Protein AF-A0ABD5T2M3-F1 (afdb_monomer)

pLDDT: mean 76.35, std 13.12, range [42.78, 94.88]

Structure (mmCIF, N/CA/C/O backbone):
data_AF-A0ABD5T2M3-F1
#
_entry.id   AF-A0ABD5T2M3-F1
#
loop_
_atom_site.group_PDB
_atom_site.id
_atom_site.type_symbol
_atom_site.label_atom_id
_atom_site.label_alt_id
_atom_site.label_comp_id
_atom_site.label_asym_id
_atom_site.label_entity_id
_atom_site.label_seq_id
_atom_site.pdbx_PDB_ins_code
_atom_site.Cartn_x
_atom_site.Cartn_y
_atom_site.Cartn_z
_atom_site.occupancy
_atom_site.B_iso_or_equiv
_atom_site.auth_seq_id
_atom_site.auth_comp_id
_atom_site.auth_asym_id
_atom_site.auth_atom_id
_atom_site.pdbx_PDB_model_num
ATOM 1 N N . MET A 1 1 ? 26.108 -5.956 -9.088 1.00 48.00 1 MET A N 1
ATOM 2 C CA . MET A 1 1 ? 24.986 -4.992 -8.983 1.00 48.00 1 MET A CA 1
ATOM 3 C C . MET A 1 1 ? 23.873 -5.720 -8.247 1.00 48.00 1 MET A C 1
ATOM 5 O O . MET A 1 1 ? 23.653 -6.866 -8.620 1.00 48.00 1 MET A O 1
ATOM 9 N N . PRO A 1 2 ? 23.243 -5.168 -7.197 1.00 47.94 2 PRO A N 1
ATOM 10 C CA . PRO A 1 2 ? 22.189 -5.886 -6.489 1.00 47.94 2 PRO A CA 1
ATOM 11 C C . PRO A 1 2 ? 20.995 -6.086 -7.431 1.00 47.94 2 PRO A C 1
ATOM 13 O O . PRO A 1 2 ? 20.661 -5.216 -8.241 1.00 47.94 2 PRO A O 1
ATOM 16 N N . ALA A 1 3 ? 20.452 -7.297 -7.416 1.00 55.59 3 ALA A N 1
ATOM 17 C CA . ALA A 1 3 ? 19.557 -7.795 -8.443 1.00 55.59 3 ALA A CA 1
ATOM 18 C C . ALA A 1 3 ? 18.123 -7.281 -8.247 1.00 55.59 3 ALA A C 1
ATOM 20 O O . ALA A 1 3 ? 17.587 -7.260 -7.141 1.00 55.59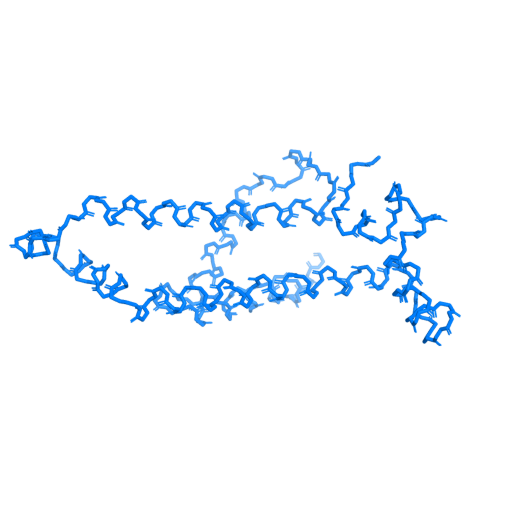 3 ALA A O 1
ATOM 21 N N . ASN A 1 4 ? 17.498 -6.854 -9.345 1.00 57.97 4 ASN A N 1
ATOM 22 C CA . ASN A 1 4 ? 16.065 -6.577 -9.385 1.00 57.97 4 ASN A CA 1
ATOM 23 C C . ASN A 1 4 ? 15.332 -7.934 -9.475 1.00 57.97 4 ASN A C 1
ATOM 25 O O . ASN A 1 4 ? 15.669 -8.716 -10.369 1.00 57.97 4 ASN A O 1
ATOM 29 N N . PRO A 1 5 ? 14.329 -8.215 -8.623 1.00 59.50 5 PRO A N 1
ATOM 30 C CA . PRO A 1 5 ? 13.644 -9.512 -8.587 1.00 59.50 5 PRO A CA 1
ATOM 31 C C . PRO A 1 5 ? 12.970 -9.878 -9.918 1.00 59.50 5 PRO A C 1
ATOM 33 O O . PRO A 1 5 ? 12.843 -11.051 -10.255 1.00 59.50 5 PRO A O 1
ATOM 36 N N . VAL A 1 6 ? 12.579 -8.888 -10.725 1.00 56.59 6 VAL A N 1
ATOM 37 C CA . VAL A 1 6 ? 12.047 -9.139 -12.070 1.00 56.59 6 VAL A CA 1
ATOM 38 C C . VAL A 1 6 ? 13.170 -9.490 -13.045 1.00 56.59 6 VAL A C 1
ATOM 40 O O . VAL A 1 6 ? 12.993 -10.367 -13.881 1.00 56.59 6 VAL A O 1
ATOM 43 N N . ARG A 1 7 ? 14.364 -8.898 -12.918 1.00 58.09 7 ARG A N 1
ATOM 44 C CA . ARG A 1 7 ? 15.513 -9.296 -13.750 1.00 58.09 7 ARG A CA 1
ATOM 45 C C . ARG A 1 7 ? 15.952 -10.728 -13.472 1.00 58.09 7 ARG A C 1
ATOM 47 O O . ARG A 1 7 ? 16.345 -11.380 -14.423 1.00 58.09 7 ARG A O 1
ATOM 54 N N . GLU A 1 8 ? 15.841 -11.222 -12.242 1.00 61.31 8 GLU A N 1
ATOM 55 C CA . GLU A 1 8 ? 16.119 -12.634 -11.925 1.00 61.31 8 GLU A CA 1
ATOM 56 C C . GLU A 1 8 ? 15.065 -13.591 -12.494 1.00 61.31 8 GLU A C 1
ATOM 58 O O . GLU A 1 8 ? 15.392 -14.704 -12.894 1.00 61.31 8 GLU A O 1
ATOM 63 N N . LEU A 1 9 ? 13.802 -13.159 -12.601 1.00 58.50 9 LEU A N 1
ATOM 64 C CA . LEU A 1 9 ? 12.761 -13.969 -13.240 1.00 58.50 9 LEU A CA 1
ATOM 65 C C . LEU A 1 9 ? 13.036 -14.186 -14.733 1.00 58.50 9 LEU A C 1
ATOM 67 O O . LEU A 1 9 ? 12.666 -15.229 -15.268 1.00 58.50 9 LEU A O 1
ATOM 71 N N . PHE A 1 10 ? 13.677 -13.219 -15.395 1.00 54.19 10 PHE A N 1
ATOM 72 C CA . PHE A 1 10 ? 13.962 -13.232 -16.832 1.00 54.19 10 PHE A CA 1
ATOM 73 C C . PHE A 1 10 ? 15.417 -13.601 -17.180 1.00 54.19 10 PHE A C 1
ATOM 75 O O . PHE A 1 10 ? 15.667 -13.998 -18.315 1.00 54.19 10 PHE A O 1
ATOM 82 N N . LEU A 1 11 ? 16.376 -13.481 -16.253 1.00 59.75 11 LEU A N 1
ATOM 83 C CA . LEU A 1 11 ? 17.816 -13.667 -16.487 1.00 59.75 11 LEU A CA 1
ATOM 84 C C . LEU A 1 11 ? 18.464 -14.451 -15.333 1.00 59.75 11 LEU A C 1
ATOM 86 O O . LEU A 1 11 ? 18.290 -14.088 -14.174 1.00 59.75 11 LEU A O 1
ATOM 90 N N . VAL A 1 12 ? 19.259 -15.475 -15.653 1.00 58.25 12 VAL A N 1
ATOM 91 C CA . VAL A 1 12 ? 19.856 -16.423 -14.687 1.00 58.25 12 VAL A CA 1
ATOM 92 C C . VAL A 1 12 ? 20.844 -15.746 -13.724 1.00 58.25 12 VAL A C 1
ATOM 94 O O . VAL A 1 12 ? 20.953 -16.172 -12.581 1.00 58.25 12 VAL A O 1
ATOM 97 N N . ASP A 1 13 ? 21.477 -14.640 -14.136 1.00 55.94 13 ASP A N 1
ATOM 98 C CA . ASP A 1 13 ? 22.442 -13.879 -13.317 1.00 55.94 13 ASP A CA 1
ATOM 99 C C . ASP A 1 13 ? 22.089 -12.384 -13.186 1.00 55.94 13 ASP A C 1
ATOM 101 O O . ASP A 1 13 ? 22.923 -11.543 -12.833 1.00 55.94 13 ASP A O 1
ATOM 105 N N . GLY A 1 14 ? 20.869 -11.994 -13.572 1.00 55.34 14 GLY A N 1
ATOM 106 C CA . GLY A 1 14 ? 20.459 -10.589 -13.616 1.00 55.34 14 GLY A CA 1
ATOM 107 C C . GLY A 1 14 ? 21.278 -9.712 -14.582 1.00 55.34 14 GLY A C 1
ATOM 108 O O . GLY A 1 14 ? 21.065 -8.501 -14.616 1.00 55.34 14 GLY A O 1
ATOM 109 N N . GLN A 1 15 ? 22.203 -10.264 -15.376 1.00 53.62 15 GLN A N 1
ATOM 110 C CA . GLN A 1 15 ? 22.954 -9.586 -16.441 1.00 53.62 15 GLN A CA 1
ATOM 111 C C . GLN A 1 15 ? 22.368 -9.936 -17.816 1.00 53.62 15 GLN A C 1
ATOM 113 O O . GLN A 1 15 ? 21.861 -11.036 -18.020 1.00 53.62 15 GLN A O 1
ATOM 118 N N . ALA A 1 16 ? 22.417 -8.990 -18.758 1.00 54.47 16 ALA A N 1
ATOM 119 C CA . ALA A 1 16 ? 21.961 -9.210 -20.129 1.00 54.47 16 ALA A CA 1
ATOM 120 C C . ALA A 1 16 ? 22.896 -10.223 -20.815 1.00 54.47 16 ALA A C 1
ATOM 122 O O . ALA A 1 16 ? 23.991 -9.859 -21.232 1.00 54.47 16 ALA A O 1
ATOM 123 N N . GLY A 1 17 ? 22.495 -11.495 -20.869 1.00 57.16 17 GLY A N 1
ATOM 124 C CA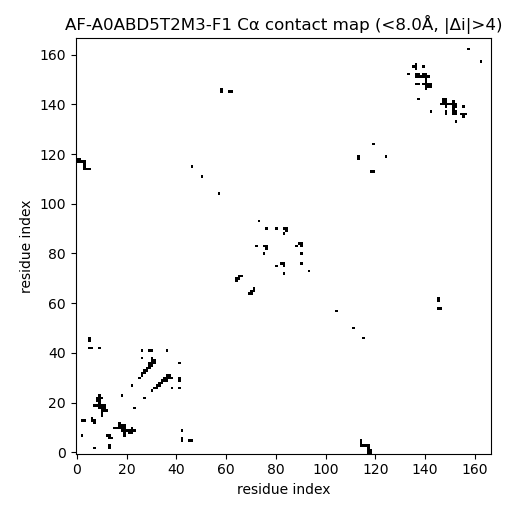 . GLY A 1 17 ? 23.291 -12.540 -21.519 1.00 57.16 17 GLY A CA 1
ATOM 125 C C . GLY A 1 17 ? 22.741 -13.961 -21.389 1.00 57.16 17 GLY A C 1
ATOM 126 O O . GLY A 1 17 ? 22.877 -14.732 -22.330 1.00 57.16 17 GLY A O 1
ATOM 127 N N . THR A 1 18 ? 22.082 -14.306 -20.278 1.00 58.62 18 THR A N 1
ATOM 128 C CA . THR A 1 18 ? 21.535 -15.659 -20.047 1.00 58.62 18 THR A CA 1
ATOM 129 C C . THR A 1 18 ? 20.064 -15.593 -19.616 1.00 58.62 18 THR A C 1
ATOM 131 O O . THR A 1 18 ? 19.781 -15.381 -18.436 1.00 58.62 18 THR A O 1
ATOM 134 N N . PRO A 1 19 ? 19.098 -15.732 -20.545 1.00 62.34 19 PRO A N 1
ATOM 135 C CA . PRO A 1 19 ? 17.679 -15.799 -20.203 1.00 62.34 19 PRO A CA 1
ATOM 136 C C . PRO A 1 19 ? 17.361 -17.026 -19.333 1.00 62.34 19 PRO A C 1
ATOM 138 O O . PRO A 1 19 ? 17.903 -18.107 -19.554 1.00 62.34 19 PRO A O 1
ATOM 141 N N . THR A 1 20 ? 16.476 -16.886 -18.344 1.00 64.50 20 THR A N 1
ATOM 142 C CA . THR A 1 20 ? 15.859 -18.046 -17.664 1.00 64.50 20 THR A CA 1
ATOM 143 C C . THR A 1 20 ? 14.903 -18.765 -18.625 1.00 64.50 20 THR A C 1
ATOM 145 O O . THR A 1 20 ? 14.479 -18.159 -19.602 1.00 64.50 20 THR A O 1
ATOM 148 N N . PRO A 1 21 ? 14.447 -20.002 -18.355 1.00 65.38 21 PRO A N 1
ATOM 149 C CA . PRO A 1 21 ? 13.475 -20.685 -19.221 1.00 65.38 21 PRO A CA 1
ATOM 150 C C . PRO A 1 21 ? 12.175 -19.892 -19.455 1.00 65.38 21 PRO A C 1
ATOM 152 O O . PRO A 1 21 ? 11.569 -19.975 -20.519 1.00 65.38 21 PRO A O 1
ATOM 155 N N . PHE A 1 22 ? 11.752 -19.095 -18.468 1.00 56.50 22 PHE A N 1
ATOM 156 C CA . PHE A 1 22 ? 10.618 -18.178 -18.602 1.00 56.50 22 PHE A CA 1
ATOM 157 C C . PHE A 1 22 ? 10.987 -16.930 -19.416 1.00 56.50 22 PHE A C 1
ATOM 159 O O . PHE A 1 22 ? 10.188 -16.461 -20.224 1.00 56.50 22 PHE A O 1
ATOM 166 N N . GLY A 1 23 ? 12.207 -16.413 -19.242 1.00 56.56 23 GLY A N 1
ATOM 167 C CA . GLY A 1 23 ? 12.704 -15.296 -20.029 1.00 56.56 23 GLY A CA 1
ATOM 168 C C . GLY A 1 23 ? 12.965 -15.639 -21.484 1.00 56.56 23 GLY A C 1
ATOM 169 O O . GLY A 1 23 ? 12.588 -14.857 -22.339 1.00 56.56 23 GLY A O 1
ATOM 170 N N . ASP A 1 24 ? 13.483 -16.821 -21.787 1.00 64.62 24 ASP A N 1
ATOM 171 C CA . ASP A 1 24 ? 13.680 -17.299 -23.155 1.00 64.62 24 ASP A CA 1
ATOM 172 C C . ASP A 1 24 ? 12.340 -17.489 -23.881 1.00 64.62 24 ASP A C 1
ATOM 174 O O . ASP A 1 24 ? 12.197 -17.145 -25.049 1.00 64.62 24 ASP A O 1
ATOM 178 N N . LEU A 1 25 ? 11.296 -17.925 -23.167 1.00 64.25 25 LEU A N 1
ATOM 179 C CA . LEU A 1 25 ? 9.948 -18.033 -23.726 1.00 64.25 25 LEU A CA 1
ATOM 180 C C . LEU A 1 25 ? 9.330 -16.654 -24.009 1.00 64.25 25 LEU A C 1
ATOM 182 O O . LEU A 1 25 ? 8.762 -16.435 -25.076 1.00 64.25 25 LEU A O 1
ATOM 186 N N . VAL A 1 26 ? 9.447 -15.700 -23.082 1.00 61.41 26 VAL A N 1
ATOM 187 C CA . VAL A 1 26 ? 8.889 -14.348 -23.262 1.00 61.41 26 VAL A CA 1
ATOM 188 C C . VAL A 1 26 ? 9.702 -13.530 -24.271 1.00 61.41 26 VAL A C 1
ATOM 190 O O . VAL A 1 26 ? 9.123 -12.875 -25.135 1.00 61.41 26 VAL A O 1
ATOM 193 N N . PHE A 1 27 ? 11.031 -13.586 -24.220 1.00 62.66 27 PHE A N 1
ATOM 194 C CA . PHE A 1 27 ? 11.909 -12.921 -25.183 1.00 62.66 27 PHE A CA 1
ATOM 195 C C . PHE A 1 27 ? 11.909 -13.617 -26.549 1.00 62.66 27 PHE A C 1
ATOM 197 O O . PHE A 1 27 ? 12.027 -12.942 -27.565 1.00 62.66 27 PHE A O 1
ATOM 204 N N . GLY A 1 28 ? 11.683 -14.929 -26.614 1.00 60.53 28 GLY A N 1
ATOM 205 C CA . GLY A 1 28 ? 11.508 -15.659 -27.869 1.00 60.53 28 GLY A CA 1
ATOM 206 C C . GLY A 1 28 ? 10.186 -15.333 -28.567 1.00 60.53 28 GLY A C 1
ATOM 207 O O . GLY A 1 28 ? 10.168 -15.128 -29.776 1.00 60.53 28 GLY A O 1
ATOM 208 N N . VAL A 1 29 ? 9.083 -15.216 -27.816 1.00 62.94 29 VAL A N 1
ATOM 209 C CA . VAL A 1 29 ? 7.753 -14.899 -28.375 1.00 62.94 29 VAL A CA 1
ATOM 210 C C . VAL A 1 29 ? 7.583 -13.405 -28.681 1.00 62.94 29 VAL A C 1
ATOM 212 O O . VAL A 1 29 ? 6.960 -13.053 -29.681 1.00 62.94 29 VAL A O 1
ATOM 215 N N . PHE A 1 30 ? 8.119 -12.509 -27.846 1.00 56.56 30 PHE A N 1
ATOM 216 C CA . PHE A 1 30 ? 7.915 -11.057 -27.984 1.00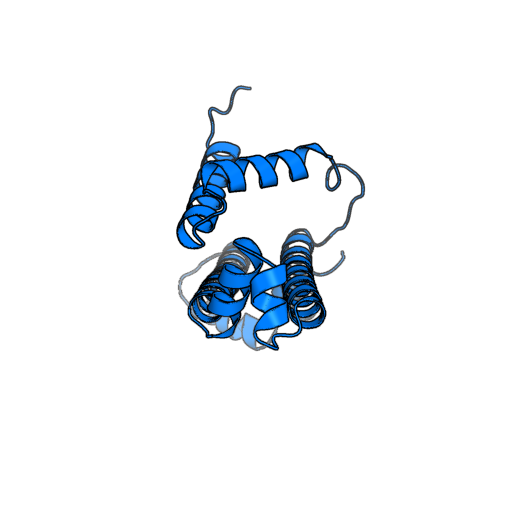 56.56 30 PHE A CA 1
ATOM 217 C C . PHE A 1 30 ? 9.162 -10.278 -28.448 1.00 56.56 30 PHE A C 1
ATOM 219 O O . PHE A 1 30 ? 9.024 -9.141 -28.900 1.00 56.56 30 PHE A O 1
ATOM 226 N N . GLY A 1 31 ? 10.357 -10.865 -28.361 1.00 62.78 31 GLY A N 1
ATOM 227 C CA . GLY A 1 31 ? 11.633 -10.291 -28.810 1.00 62.78 31 GLY A CA 1
ATOM 228 C C . GLY A 1 31 ? 12.071 -10.828 -30.177 1.00 62.78 31 GLY A C 1
ATOM 229 O O . GLY A 1 31 ? 11.278 -10.815 -31.121 1.00 62.78 31 GLY A O 1
ATOM 230 N N . ASP A 1 32 ? 13.324 -11.279 -30.295 1.00 58.44 32 ASP A N 1
ATOM 231 C CA . ASP A 1 32 ? 13.995 -11.574 -31.578 1.00 58.44 32 ASP A CA 1
ATOM 232 C C . ASP A 1 32 ? 13.330 -12.685 -32.420 1.00 58.44 32 ASP A C 1
ATOM 234 O O . ASP A 1 32 ? 13.490 -12.705 -33.638 1.00 58.44 32 ASP A O 1
ATOM 238 N N . GLY A 1 33 ? 12.553 -13.584 -31.805 1.00 56.12 33 GLY A N 1
ATOM 239 C CA . GLY A 1 33 ? 11.826 -14.656 -32.501 1.00 56.12 33 GLY A CA 1
ATOM 240 C C . GLY A 1 33 ? 10.390 -14.314 -32.930 1.00 56.12 33 GLY A C 1
ATOM 241 O O . GLY A 1 33 ? 9.761 -15.125 -33.610 1.00 56.12 33 GLY A O 1
ATOM 242 N N . GLY A 1 34 ? 9.863 -13.141 -32.553 1.00 64.19 34 GLY A N 1
ATOM 243 C CA . GLY A 1 34 ? 8.464 -12.761 -32.783 1.00 64.19 34 GLY A CA 1
ATOM 244 C C . GLY A 1 34 ? 8.279 -11.314 -33.242 1.00 64.19 34 GLY A C 1
ATOM 245 O O . GLY A 1 34 ? 8.362 -11.023 -34.432 1.00 64.19 34 GLY A O 1
ATOM 246 N N . LEU A 1 35 ? 7.974 -10.401 -32.312 1.00 58.88 35 LEU A N 1
ATOM 247 C CA . LEU A 1 35 ? 7.617 -9.001 -32.611 1.00 58.88 35 LEU A CA 1
ATOM 248 C C . LEU A 1 35 ? 8.813 -8.027 -32.677 1.00 58.88 35 LEU A C 1
ATOM 250 O O . LEU A 1 35 ? 8.606 -6.843 -32.941 1.00 58.88 35 LEU A O 1
ATOM 254 N N . GLY A 1 36 ? 10.048 -8.488 -32.447 1.00 59.94 36 GLY A N 1
ATOM 255 C CA . GLY A 1 36 ? 11.262 -7.667 -32.571 1.00 59.94 36 GLY A CA 1
ATOM 256 C C . GLY A 1 36 ? 11.407 -6.576 -31.502 1.00 59.94 36 GLY A C 1
ATOM 257 O O . GLY A 1 36 ? 12.064 -5.560 -31.731 1.00 59.94 36 GLY A O 1
ATOM 258 N N . ILE A 1 37 ? 10.772 -6.743 -30.337 1.00 63.53 37 ILE A N 1
ATOM 259 C CA . ILE A 1 37 ? 10.802 -5.754 -29.252 1.00 63.53 37 ILE A CA 1
ATOM 260 C C . ILE A 1 37 ? 12.083 -5.930 -28.429 1.00 63.53 37 ILE A C 1
ATOM 262 O O . ILE A 1 37 ? 12.404 -7.027 -27.975 1.00 63.53 37 ILE A O 1
ATOM 266 N N . ALA A 1 38 ? 12.805 -4.834 -28.181 1.00 65.56 38 ALA A N 1
ATOM 267 C CA . ALA A 1 38 ? 14.051 -4.878 -27.423 1.00 65.56 38 ALA A CA 1
ATOM 268 C C . ALA A 1 38 ? 13.843 -5.387 -25.979 1.00 65.56 38 ALA A C 1
ATOM 270 O O . ALA A 1 38 ? 12.966 -4.914 -25.250 1.00 65.56 38 ALA A O 1
ATOM 271 N N . HIS A 1 39 ? 14.724 -6.286 -25.532 1.00 63.81 39 HIS A N 1
ATOM 272 C CA . HIS A 1 39 ? 14.737 -6.900 -24.196 1.00 63.81 39 HIS A CA 1
ATOM 273 C C . HIS A 1 39 ? 14.534 -5.932 -23.000 1.00 63.81 39 HIS A C 1
ATOM 275 O O . HIS A 1 39 ? 13.786 -6.282 -22.084 1.00 63.81 39 HIS A O 1
ATOM 281 N N . PRO A 1 40 ? 15.109 -4.706 -22.970 1.00 64.31 40 PRO A N 1
ATOM 282 C CA . PRO A 1 40 ? 14.895 -3.767 -21.861 1.00 64.31 40 PRO A CA 1
ATOM 283 C C . PRO A 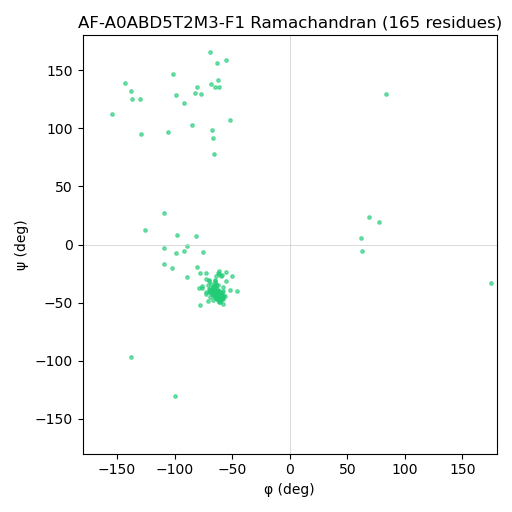1 40 ? 13.446 -3.281 -21.745 1.00 64.31 40 PRO A C 1
ATOM 285 O O . PRO A 1 40 ? 12.968 -3.000 -20.648 1.00 64.31 40 PRO A O 1
ATOM 288 N N . ILE A 1 41 ? 12.743 -3.192 -22.877 1.00 66.62 41 ILE A N 1
ATOM 289 C CA . ILE A 1 41 ? 11.362 -2.718 -22.947 1.00 66.62 41 ILE A CA 1
ATOM 290 C C . ILE A 1 41 ? 10.458 -3.783 -22.325 1.00 66.62 41 ILE A C 1
ATOM 292 O O . ILE A 1 41 ? 9.689 -3.479 -21.418 1.00 66.62 41 ILE A O 1
ATOM 296 N N . LEU A 1 42 ? 10.622 -5.048 -22.720 1.00 67.81 42 LEU A N 1
ATOM 297 C CA . LEU A 1 42 ? 9.840 -6.180 -22.209 1.00 67.81 42 LEU A CA 1
ATOM 298 C C . LEU A 1 42 ? 9.947 -6.345 -20.683 1.00 67.81 42 LEU A C 1
ATOM 300 O O . LEU A 1 42 ? 8.937 -6.573 -20.020 1.00 67.81 42 LEU A O 1
ATOM 304 N N . ILE A 1 43 ? 11.138 -6.144 -20.109 1.00 66.25 43 ILE A N 1
ATOM 305 C CA . ILE A 1 43 ? 11.343 -6.173 -18.649 1.00 66.25 43 ILE A CA 1
ATOM 306 C C . ILE A 1 43 ? 10.580 -5.025 -17.963 1.00 66.25 43 ILE A C 1
ATOM 308 O O . ILE A 1 43 ? 9.963 -5.233 -16.917 1.00 66.25 43 ILE A O 1
ATOM 312 N N . GLY A 1 44 ? 10.576 -3.829 -18.561 1.00 68.38 44 GLY A N 1
ATOM 313 C CA . GLY A 1 44 ? 9.812 -2.681 -18.064 1.00 68.38 44 GLY A CA 1
ATOM 314 C C . GLY A 1 44 ? 8.301 -2.930 -18.066 1.00 68.38 44 GLY A C 1
ATOM 315 O O . GLY A 1 44 ? 7.643 -2.729 -17.046 1.00 68.38 44 GLY A O 1
ATOM 316 N N . TRP A 1 45 ? 7.752 -3.440 -19.173 1.00 72.25 45 TRP A N 1
ATOM 317 C CA . TRP A 1 45 ? 6.329 -3.796 -19.266 1.00 72.25 45 TRP A CA 1
ATOM 318 C C . TRP A 1 45 ? 5.946 -4.931 -18.311 1.00 72.25 45 TRP A C 1
ATOM 320 O O . TRP A 1 45 ? 4.881 -4.874 -17.698 1.00 72.25 45 TRP A O 1
ATOM 330 N N . GLY A 1 46 ? 6.820 -5.924 -18.125 1.00 73.31 46 GLY A N 1
ATOM 331 C CA . GLY A 1 46 ? 6.622 -6.993 -17.146 1.00 73.31 46 GLY A CA 1
ATOM 332 C C . GLY A 1 46 ? 6.547 -6.466 -15.711 1.00 73.31 46 GLY A C 1
ATOM 333 O O . GLY A 1 46 ? 5.645 -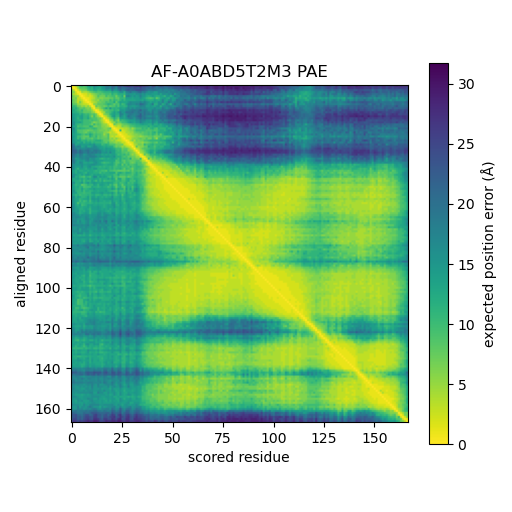6.837 -14.961 1.00 73.31 46 GLY A O 1
ATOM 334 N N . TYR A 1 47 ? 7.437 -5.541 -15.338 1.00 70.06 47 TYR A N 1
ATOM 335 C CA . TYR A 1 47 ? 7.399 -4.897 -14.024 1.00 70.06 47 TYR A CA 1
ATOM 336 C C . TYR A 1 47 ? 6.115 -4.071 -13.823 1.00 70.06 47 TYR A C 1
ATOM 338 O O . TYR A 1 47 ? 5.469 -4.191 -12.781 1.00 70.06 47 TYR A O 1
ATOM 346 N N . ILE A 1 48 ? 5.691 -3.299 -14.832 1.00 77.69 48 ILE A N 1
ATOM 347 C CA . ILE A 1 48 ? 4.419 -2.554 -14.801 1.00 77.69 48 ILE A CA 1
ATOM 348 C C . ILE A 1 48 ? 3.232 -3.509 -14.623 1.00 77.69 48 ILE A C 1
ATOM 350 O O . ILE A 1 48 ? 2.347 -3.233 -13.814 1.00 77.69 48 ILE A O 1
ATOM 354 N N . ALA A 1 49 ? 3.219 -4.644 -15.326 1.00 78.56 49 ALA A N 1
ATOM 355 C CA . ALA A 1 49 ? 2.161 -5.643 -15.201 1.00 78.56 49 ALA A CA 1
ATOM 356 C C . ALA A 1 49 ? 2.090 -6.228 -13.781 1.00 78.56 49 ALA A C 1
ATOM 358 O O . ALA A 1 49 ? 1.007 -6.294 -13.203 1.00 78.56 49 ALA A O 1
ATOM 359 N N . VAL A 1 50 ? 3.231 -6.588 -13.181 1.00 81.44 50 VAL A N 1
ATOM 360 C CA . VAL A 1 50 ? 3.289 -7.057 -11.785 1.00 81.44 50 VAL A CA 1
ATOM 361 C C . VAL A 1 50 ? 2.749 -5.993 -10.830 1.00 81.44 50 VAL A C 1
ATOM 363 O O . VAL A 1 50 ? 1.921 -6.296 -9.971 1.00 81.44 50 VAL A O 1
ATOM 366 N N . LEU A 1 51 ? 3.168 -4.738 -10.998 1.00 81.38 51 LEU A N 1
ATOM 367 C CA . LEU A 1 51 ? 2.740 -3.629 -10.146 1.00 81.38 51 LEU A CA 1
ATOM 368 C C . LEU A 1 51 ? 1.233 -3.360 -10.285 1.00 81.38 51 LEU A C 1
ATOM 370 O O . LEU A 1 51 ? 0.553 -3.146 -9.282 1.00 81.38 51 LEU A O 1
ATOM 374 N N . ALA A 1 52 ? 0.689 -3.466 -11.500 1.00 83.88 52 ALA A N 1
ATOM 375 C CA . ALA A 1 52 ? -0.745 -3.378 -11.758 1.00 83.88 52 ALA A CA 1
ATOM 376 C C . ALA A 1 52 ? -1.524 -4.526 -11.094 1.00 83.88 52 ALA A C 1
ATOM 378 O O . ALA A 1 52 ? -2.546 -4.274 -10.457 1.00 83.88 52 ALA A O 1
ATOM 379 N N . VAL A 1 53 ? -1.035 -5.771 -11.172 1.00 86.94 53 VAL A N 1
ATOM 380 C CA . VAL A 1 53 ? -1.665 -6.915 -10.487 1.00 86.94 53 VAL A CA 1
ATOM 381 C C . VAL A 1 53 ? -1.669 -6.708 -8.973 1.00 86.94 53 VAL A C 1
ATOM 383 O O . VAL A 1 53 ? -2.700 -6.925 -8.337 1.00 86.94 53 VAL A O 1
ATOM 386 N N . VAL A 1 54 ? -0.558 -6.248 -8.387 1.00 86.88 54 VAL A N 1
ATOM 387 C CA . VAL A 1 54 ? -0.500 -5.950 -6.948 1.00 86.88 54 VAL A CA 1
ATOM 388 C C . VAL A 1 54 ? -1.468 -4.829 -6.577 1.00 86.88 54 VAL A C 1
ATOM 390 O O . VAL A 1 54 ? -2.195 -4.963 -5.594 1.00 86.88 54 VAL A O 1
ATOM 393 N N . LEU A 1 55 ? -1.522 -3.750 -7.362 1.00 87.38 55 LEU A N 1
ATOM 394 C CA . LEU A 1 55 ? -2.432 -2.630 -7.122 1.00 87.38 55 LEU A CA 1
ATOM 395 C C . LEU A 1 55 ? -3.899 -3.080 -7.145 1.00 87.38 55 LEU A C 1
ATOM 397 O O . LEU A 1 55 ? -4.659 -2.747 -6.235 1.00 87.38 55 LEU A O 1
ATOM 401 N N . VAL A 1 56 ? -4.289 -3.872 -8.147 1.00 88.88 56 VAL A N 1
ATOM 402 C CA . VAL A 1 56 ? -5.635 -4.455 -8.233 1.00 88.88 56 VAL A CA 1
ATOM 403 C C . VAL A 1 56 ? -5.891 -5.387 -7.047 1.00 88.88 56 VAL A C 1
ATOM 405 O O . VAL A 1 56 ? -6.950 -5.313 -6.427 1.00 88.88 56 VAL A O 1
ATOM 408 N N . GLY A 1 57 ? -4.913 -6.214 -6.670 1.00 89.19 57 GLY A N 1
ATOM 409 C CA . GLY A 1 57 ? -4.992 -7.079 -5.493 1.00 89.19 57 GLY A CA 1
ATOM 410 C C . GLY A 1 57 ? -5.236 -6.299 -4.198 1.00 89.19 57 GLY A C 1
ATOM 411 O O . GLY A 1 57 ? -6.113 -6.665 -3.416 1.00 89.19 57 GLY A O 1
ATOM 412 N N . TYR A 1 58 ? -4.523 -5.190 -3.992 1.00 88.81 58 TYR A N 1
ATOM 413 C CA . TYR A 1 58 ? -4.729 -4.280 -2.863 1.00 88.81 58 TYR A CA 1
ATOM 414 C C . TYR A 1 58 ? -6.103 -3.635 -2.875 1.00 88.81 58 TYR A C 1
ATOM 416 O O . TYR A 1 58 ? -6.782 -3.634 -1.848 1.00 88.81 58 TYR A O 1
ATOM 424 N N . TYR A 1 59 ? -6.526 -3.120 -4.027 1.00 88.31 59 TYR A N 1
ATOM 425 C CA . TYR A 1 59 ? -7.832 -2.498 -4.176 1.00 88.31 59 TYR A CA 1
ATOM 426 C C . TYR A 1 59 ? -8.956 -3.471 -3.798 1.00 88.31 59 TYR A C 1
ATOM 428 O O . TYR A 1 59 ? -9.765 -3.171 -2.918 1.00 88.31 59 TYR A O 1
ATOM 436 N N . LEU A 1 60 ? -8.937 -4.679 -4.371 1.00 89.25 60 LEU A N 1
ATOM 437 C CA . LEU A 1 60 ? -9.927 -5.720 -4.095 1.00 89.25 60 LEU A CA 1
ATOM 438 C C . LEU A 1 60 ? -9.894 -6.182 -2.635 1.00 89.25 60 LEU A C 1
ATOM 440 O O . LEU A 1 60 ? -10.945 -6.410 -2.032 1.00 89.25 60 LEU A O 1
ATOM 444 N N . LEU A 1 61 ? -8.702 -6.318 -2.047 1.00 88.62 61 LEU A N 1
ATOM 445 C CA . LEU A 1 61 ? -8.548 -6.717 -0.650 1.00 88.62 61 LEU A CA 1
ATOM 446 C C . LEU A 1 61 ? -9.143 -5.668 0.293 1.00 88.62 61 LEU A C 1
ATOM 448 O O . LEU A 1 61 ? -9.889 -6.026 1.205 1.00 88.62 61 LEU A O 1
ATOM 452 N N . LEU A 1 62 ? -8.858 -4.385 0.060 1.00 87.75 62 LEU A N 1
ATOM 453 C CA . LEU A 1 62 ? -9.369 -3.282 0.873 1.00 87.75 62 LEU A CA 1
ATOM 454 C C . LEU A 1 62 ? -10.875 -3.086 0.698 1.00 87.75 62 LEU A C 1
ATOM 456 O O . LEU A 1 62 ? -11.577 -2.852 1.681 1.00 87.75 62 LEU A O 1
ATOM 460 N N . GLU A 1 63 ? -11.393 -3.217 -0.522 1.00 88.25 63 GLU A N 1
ATOM 461 C CA . GLU A 1 63 ? -12.831 -3.149 -0.786 1.00 88.25 63 GLU A CA 1
ATOM 462 C C . GLU A 1 63 ? -13.566 -4.305 -0.093 1.00 88.25 63 GLU A C 1
ATOM 464 O O . GLU A 1 63 ? -14.523 -4.094 0.658 1.00 88.25 63 GLU A O 1
ATOM 469 N N . ARG A 1 64 ? -13.049 -5.533 -0.211 1.00 88.19 64 ARG A N 1
ATOM 470 C CA . ARG A 1 64 ? -13.613 -6.698 0.480 1.00 88.19 64 ARG A CA 1
ATOM 471 C C . ARG A 1 64 ? -13.539 -6.561 2.002 1.00 88.19 64 ARG A C 1
ATOM 473 O O . ARG A 1 64 ? -14.498 -6.928 2.685 1.00 88.19 64 ARG A O 1
ATOM 480 N N . LEU A 1 65 ? -12.444 -6.026 2.550 1.00 85.62 65 LEU A N 1
ATOM 481 C CA . LEU A 1 65 ? -12.331 -5.746 3.986 1.00 85.62 65 LEU A CA 1
ATOM 482 C C . LEU A 1 65 ? -13.344 -4.693 4.449 1.00 85.62 65 LEU A C 1
ATOM 484 O O . LEU A 1 65 ? -13.938 -4.858 5.516 1.00 85.62 65 LEU A O 1
ATOM 488 N N . GLY A 1 66 ? -13.553 -3.643 3.653 1.00 84.06 66 GLY A N 1
ATOM 489 C CA . GLY A 1 66 ? -14.492 -2.563 3.949 1.00 84.06 66 GLY A CA 1
ATOM 490 C C . GLY A 1 66 ? -15.953 -3.019 3.953 1.00 84.06 66 GLY A C 1
ATOM 491 O O . GLY A 1 66 ? -16.709 -2.659 4.855 1.00 84.06 66 GLY A O 1
ATOM 492 N N . HIS A 1 67 ? -16.347 -3.864 2.996 1.00 85.56 67 HIS A N 1
ATOM 493 C CA . HIS A 1 67 ? -17.716 -4.392 2.899 1.00 85.56 67 HIS A CA 1
ATOM 494 C C . HIS A 1 67 ? -18.000 -5.578 3.840 1.00 85.56 67 HIS A C 1
ATOM 496 O O . HIS A 1 67 ? -19.163 -5.874 4.148 1.00 85.56 67 HIS A O 1
ATOM 502 N N . SER A 1 68 ? -16.949 -6.242 4.326 1.00 88.88 68 SER A N 1
ATOM 503 C CA . SER A 1 68 ? -17.017 -7.330 5.305 1.00 88.88 68 SER A CA 1
ATOM 504 C C . SER A 1 68 ? -17.581 -6.862 6.661 1.00 88.88 68 SER A C 1
ATOM 506 O O . SER A 1 68 ? -17.460 -5.685 7.017 1.00 88.88 68 SER A O 1
ATOM 508 N N . PRO A 1 69 ? -18.161 -7.764 7.484 1.00 84.81 69 PRO A N 1
ATOM 509 C CA . PRO A 1 69 ? -18.512 -7.463 8.876 1.00 84.81 69 PRO A CA 1
ATOM 510 C C . PRO A 1 69 ? -17.357 -6.840 9.677 1.00 84.81 69 PRO A C 1
ATOM 512 O O . PRO A 1 69 ? -17.617 -6.058 10.587 1.00 84.81 69 PRO A O 1
ATOM 515 N N . PHE A 1 70 ? -16.097 -7.120 9.319 1.00 86.88 70 PHE A N 1
ATOM 516 C CA . PHE A 1 70 ? -14.932 -6.461 9.917 1.00 86.88 70 PHE A CA 1
ATOM 517 C C . PHE A 1 70 ? -14.927 -4.942 9.672 1.00 86.88 70 PHE A C 1
ATOM 519 O O . PHE A 1 70 ? -14.793 -4.174 10.622 1.00 86.88 70 PHE A O 1
ATOM 526 N N . GLY A 1 71 ? -15.152 -4.499 8.431 1.00 86.62 71 GLY A N 1
ATOM 527 C CA . GLY A 1 71 ? -15.235 -3.079 8.081 1.00 86.62 71 GLY A CA 1
ATOM 528 C C . GLY A 1 71 ? -16.409 -2.362 8.753 1.00 86.62 71 GLY A C 1
ATOM 529 O O . GLY A 1 71 ? -16.267 -1.227 9.205 1.00 86.62 71 GLY A O 1
ATOM 530 N N . ARG A 1 72 ? -17.549 -3.047 8.925 1.00 87.62 72 ARG A N 1
ATOM 531 C CA . ARG A 1 72 ? -18.702 -2.500 9.667 1.00 87.62 72 ARG A CA 1
ATOM 532 C C . ARG A 1 72 ? -18.380 -2.272 11.143 1.00 87.62 72 ARG A C 1
ATOM 534 O O . ARG A 1 72 ? -18.762 -1.243 11.690 1.00 87.62 72 ARG A O 1
ATOM 541 N N . VAL A 1 73 ? -17.651 -3.199 11.768 1.00 89.31 73 VAL A N 1
ATOM 542 C CA . VAL A 1 73 ? -17.178 -3.044 13.152 1.00 89.31 73 VAL A CA 1
ATOM 543 C C . VAL A 1 73 ? -16.171 -1.897 13.255 1.00 89.31 73 VAL A C 1
ATOM 545 O O . VAL A 1 73 ? -16.278 -1.099 14.177 1.00 89.31 73 VAL A O 1
ATOM 548 N N . LEU A 1 74 ? -15.253 -1.746 12.293 1.00 88.69 74 LEU A N 1
ATOM 549 C CA . LEU A 1 74 ? -14.347 -0.588 12.235 1.00 88.69 74 LEU A CA 1
ATOM 550 C C . LEU A 1 74 ? -15.111 0.735 12.161 1.00 88.69 74 LEU A C 1
ATOM 552 O O . LEU A 1 74 ? -14.758 1.687 12.853 1.00 88.69 74 LEU A O 1
ATOM 556 N N . LYS A 1 75 ? -16.163 0.793 11.338 1.00 88.75 75 LYS A N 1
ATOM 557 C CA . LYS A 1 75 ? -17.003 1.985 11.227 1.00 88.75 75 LYS A CA 1
ATOM 558 C C . LYS A 1 75 ? -17.732 2.278 12.539 1.00 88.75 75 LYS A C 1
ATOM 560 O O . LYS A 1 75 ? -17.734 3.422 12.959 1.00 88.75 75 LYS A O 1
ATOM 565 N N . ALA A 1 76 ? -18.266 1.260 13.217 1.00 88.69 76 ALA A N 1
ATOM 566 C CA . ALA A 1 76 ? -18.891 1.430 14.530 1.00 88.69 76 ALA A CA 1
ATOM 567 C C . ALA A 1 76 ? -17.902 1.956 15.587 1.00 88.69 76 ALA A C 1
ATOM 569 O O . ALA A 1 76 ? -18.230 2.892 16.305 1.00 88.69 76 ALA A O 1
ATOM 570 N N . ILE A 1 77 ? -16.674 1.420 15.621 1.00 90.69 77 ILE A N 1
ATOM 571 C CA . ILE A 1 77 ? -15.603 1.890 16.519 1.00 90.69 77 ILE A CA 1
ATOM 572 C C . ILE A 1 77 ? -15.224 3.351 16.229 1.00 90.69 77 ILE A C 1
ATOM 574 O O . ILE A 1 77 ? -14.873 4.081 17.149 1.00 90.69 77 ILE A O 1
ATOM 578 N N . ARG A 1 78 ? -15.274 3.784 14.960 1.00 89.06 78 ARG A N 1
ATOM 579 C CA . ARG A 1 78 ? -14.988 5.173 14.569 1.00 89.06 78 ARG A CA 1
ATOM 580 C C . ARG A 1 78 ? -16.047 6.163 15.070 1.00 89.06 78 ARG A C 1
ATOM 582 O O . ARG A 1 78 ? -15.685 7.303 15.336 1.00 89.06 78 ARG A O 1
ATOM 589 N N . GLU A 1 79 ? -17.314 5.754 15.139 1.00 91.12 79 GLU A N 1
ATOM 590 C CA . GLU A 1 79 ? -18.413 6.608 15.615 1.00 91.12 79 GLU A CA 1
ATOM 591 C C . GLU A 1 79 ? -18.414 6.709 17.148 1.00 91.12 79 GLU A C 1
ATOM 593 O O . GLU A 1 79 ? -18.409 7.812 17.686 1.00 91.12 79 GLU A O 1
ATOM 598 N N . ASP A 1 80 ? -18.381 5.568 17.850 1.00 91.00 80 ASP A N 1
ATOM 599 C CA . ASP A 1 80 ? -18.277 5.521 19.312 1.00 91.00 80 ASP A CA 1
ATOM 600 C C . ASP A 1 80 ? -17.647 4.198 19.780 1.00 91.00 80 ASP A C 1
ATOM 602 O O . ASP A 1 80 ? -18.216 3.106 19.663 1.00 91.00 80 ASP A O 1
ATOM 606 N N . GLU A 1 81 ? -16.442 4.304 20.336 1.00 89.31 81 GLU A N 1
ATOM 607 C CA . GLU A 1 81 ? -15.691 3.175 20.879 1.00 89.31 81 GLU A CA 1
ATOM 608 C C . GLU A 1 81 ? -16.354 2.568 22.122 1.00 89.31 81 GLU A C 1
ATOM 610 O O . GLU A 1 81 ? -16.368 1.346 22.274 1.00 89.31 81 GLU A O 1
ATOM 615 N N . THR A 1 82 ? -16.946 3.402 22.977 1.00 88.19 82 THR A N 1
ATOM 616 C CA . THR A 1 82 ? -17.556 2.982 24.246 1.00 88.19 82 THR A CA 1
ATOM 617 C C . THR A 1 82 ? -18.818 2.166 23.979 1.00 88.19 82 THR A C 1
ATOM 619 O O . THR A 1 82 ? -19.047 1.123 24.596 1.00 88.19 82 THR A O 1
ATOM 622 N N . VAL A 1 83 ? -19.611 2.589 22.991 1.00 87.44 83 VAL A N 1
ATOM 623 C CA . VAL A 1 83 ? -20.789 1.841 22.532 1.00 87.44 83 VAL A CA 1
ATOM 624 C C . VAL A 1 83 ? -20.377 0.509 21.901 1.00 87.44 83 VAL A C 1
ATOM 626 O O . VAL A 1 83 ? -20.982 -0.521 22.207 1.00 87.44 83 VAL A O 1
ATOM 629 N N . ALA A 1 84 ? -19.332 0.486 21.069 1.00 87.25 84 ALA A N 1
ATOM 630 C CA . ALA A 1 84 ? -18.852 -0.754 20.457 1.00 87.25 84 ALA A CA 1
ATOM 631 C C . ALA A 1 84 ? -18.367 -1.779 21.502 1.00 87.25 84 ALA A C 1
ATOM 633 O O . ALA A 1 84 ? -18.660 -2.971 21.364 1.00 87.25 84 ALA A O 1
ATOM 634 N N . ASP A 1 85 ? -17.684 -1.319 22.553 1.00 89.12 85 ASP A N 1
ATOM 635 C CA . ASP A 1 85 ? -17.217 -2.166 23.655 1.00 89.12 85 ASP A CA 1
ATOM 636 C C . ASP A 1 85 ? -18.392 -2.721 24.482 1.00 89.12 85 ASP A C 1
ATOM 638 O O . ASP A 1 85 ? -18.467 -3.924 24.739 1.00 89.12 85 ASP A O 1
ATOM 642 N N . SER A 1 86 ? -19.398 -1.884 24.773 1.00 86.81 86 SER A N 1
ATOM 643 C CA . SER A 1 86 ? -20.623 -2.299 25.480 1.00 86.81 86 SER A CA 1
ATOM 644 C C . SER A 1 86 ? -21.447 -3.372 24.744 1.00 86.81 86 SER A C 1
ATOM 646 O O . SER A 1 86 ? -22.143 -4.166 25.375 1.00 86.81 86 SER A O 1
ATOM 648 N N . LEU A 1 87 ? -21.330 -3.455 23.412 1.00 86.62 87 LEU A N 1
ATOM 649 C CA . LEU A 1 87 ? -21.955 -4.484 22.564 1.00 86.62 87 LEU A CA 1
ATOM 650 C C . LEU A 1 87 ? -21.160 -5.808 22.536 1.00 86.62 87 LEU A C 1
ATOM 652 O O . LEU A 1 87 ? -21.473 -6.708 21.750 1.00 86.62 87 LEU A O 1
ATOM 656 N N . GLY A 1 88 ? -20.116 -5.937 23.363 1.00 83.81 88 GLY A N 1
ATOM 657 C CA . GLY A 1 88 ? -19.287 -7.136 23.486 1.00 83.81 88 GLY A CA 1
ATOM 658 C C . GLY A 1 88 ? -18.268 -7.312 22.356 1.00 83.81 88 GLY A C 1
ATOM 659 O O . GLY A 1 88 ? -17.798 -8.428 22.109 1.00 83.81 88 GLY A O 1
ATOM 660 N N . LYS A 1 89 ? -17.928 -6.244 21.619 1.00 86.19 89 LYS A N 1
ATOM 661 C CA . LYS A 1 89 ? -16.855 -6.279 20.615 1.00 86.19 89 LYS A CA 1
ATOM 662 C C . LYS A 1 89 ? -15.534 -5.857 21.249 1.00 86.19 89 LYS A C 1
ATOM 664 O O . LYS A 1 89 ? -15.383 -4.724 21.667 1.00 86.19 89 LYS A O 1
ATOM 669 N N . ASN A 1 90 ? -14.533 -6.736 21.190 1.00 88.19 90 ASN A N 1
ATOM 670 C CA . ASN A 1 90 ? -13.171 -6.428 21.635 1.00 88.19 90 ASN A CA 1
ATOM 671 C C . ASN A 1 90 ? -12.505 -5.359 20.746 1.00 88.19 90 ASN A C 1
ATOM 673 O O . ASN A 1 90 ? -11.850 -5.696 19.752 1.00 88.19 90 ASN A O 1
ATOM 677 N N . VAL A 1 91 ? -12.633 -4.081 21.112 1.00 88.62 91 VAL A N 1
ATOM 678 C CA . VAL A 1 91 ? -12.120 -2.947 20.324 1.00 88.62 91 VAL A CA 1
ATOM 679 C C . VAL A 1 91 ? -10.596 -3.010 20.166 1.00 88.62 91 VAL A C 1
ATOM 681 O O . VAL A 1 91 ? -10.075 -2.866 19.056 1.00 88.62 91 VAL A O 1
ATOM 684 N N . ASN A 1 92 ? -9.875 -3.342 21.241 1.00 90.12 92 ASN A N 1
ATOM 685 C CA . ASN A 1 92 ? -8.412 -3.459 21.231 1.00 90.12 92 ASN A CA 1
ATOM 686 C C . ASN A 1 92 ? -7.900 -4.489 20.212 1.00 90.12 92 ASN A C 1
ATOM 688 O O . ASN A 1 92 ? -6.986 -4.201 19.438 1.00 90.12 92 ASN A O 1
ATOM 692 N N . LEU A 1 93 ? -8.518 -5.673 20.144 1.00 89.62 93 LEU A N 1
ATOM 693 C CA . LEU A 1 93 ? -8.119 -6.703 19.177 1.00 89.62 93 LEU A CA 1
ATOM 694 C C . LEU A 1 93 ? -8.390 -6.268 17.735 1.00 89.62 93 LEU A C 1
ATOM 696 O O . LEU A 1 93 ? -7.619 -6.597 16.835 1.00 89.62 93 LEU A O 1
ATOM 700 N N . VA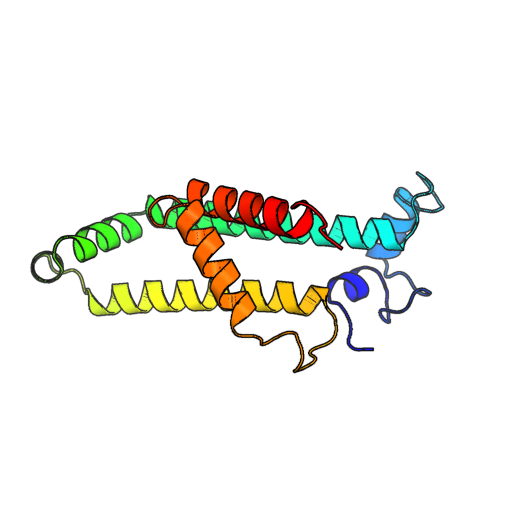L A 1 94 ? -9.478 -5.535 17.501 1.00 90.94 94 VAL A N 1
ATOM 701 C CA . VAL A 1 94 ? -9.818 -5.024 16.170 1.00 90.94 94 VAL A CA 1
ATOM 702 C C . VAL A 1 94 ? -8.818 -3.951 15.722 1.00 90.94 94 VAL A C 1
ATOM 704 O O . VAL A 1 94 ? -8.352 -4.007 14.582 1.00 90.94 94 VAL A O 1
ATOM 707 N N . LYS A 1 95 ? -8.413 -3.045 16.623 1.00 90.56 95 LYS A N 1
ATOM 708 C CA . LYS A 1 95 ? -7.370 -2.032 16.375 1.00 90.56 95 LYS A CA 1
ATOM 709 C C . LYS A 1 95 ? -6.014 -2.662 16.036 1.00 90.56 95 LYS A C 1
ATOM 711 O O . LYS A 1 95 ? -5.382 -2.272 15.058 1.00 90.56 95 LYS A O 1
ATOM 716 N N . ILE A 1 96 ? -5.596 -3.687 16.782 1.00 94.38 96 ILE A N 1
ATOM 717 C CA . ILE A 1 96 ? -4.344 -4.407 16.497 1.00 94.38 96 ILE A CA 1
ATOM 718 C C . ILE A 1 96 ? -4.415 -5.089 15.126 1.00 94.38 96 ILE A C 1
ATOM 720 O O . ILE A 1 96 ? -3.479 -4.984 14.337 1.00 94.38 96 ILE A O 1
ATOM 724 N N . LYS A 1 97 ? -5.537 -5.746 14.799 1.00 92.44 97 LYS A N 1
ATOM 725 C CA . LYS A 1 97 ? -5.714 -6.406 13.496 1.00 92.44 97 LYS A CA 1
ATOM 726 C C . LYS A 1 97 ? -5.591 -5.427 12.331 1.00 92.44 97 LYS A C 1
ATOM 728 O O . LYS A 1 97 ? -4.870 -5.724 11.384 1.00 92.44 97 LYS A O 1
ATOM 733 N N . VAL A 1 98 ? -6.257 -4.269 12.390 1.00 91.50 98 VAL A N 1
ATOM 734 C CA . VAL A 1 98 ? -6.154 -3.278 11.304 1.00 91.50 98 VAL A CA 1
ATOM 735 C C . VAL A 1 98 ? -4.746 -2.686 11.207 1.00 91.50 98 VAL A C 1
ATOM 737 O O . VAL A 1 98 ? -4.249 -2.505 10.099 1.00 91.50 98 VAL A O 1
ATOM 740 N N . PHE A 1 99 ? -4.069 -2.468 12.339 1.00 93.88 99 PHE A N 1
ATOM 741 C CA . PHE A 1 99 ? -2.685 -1.995 12.354 1.00 93.88 99 PHE A CA 1
ATOM 742 C C . PHE A 1 99 ? -1.735 -2.986 11.668 1.00 93.88 99 PHE A C 1
ATOM 744 O O . PHE A 1 99 ? -0.997 -2.604 10.763 1.00 93.88 99 PHE A O 1
ATOM 751 N N . VAL A 1 100 ? -1.812 -4.273 12.024 1.00 94.88 100 VAL A N 1
ATOM 752 C CA . VAL A 1 100 ? -0.985 -5.331 11.420 1.00 94.88 100 VAL A CA 1
ATOM 753 C C . VAL A 1 100 ? -1.224 -5.436 9.913 1.00 94.88 100 VAL A C 1
ATOM 755 O O . VAL A 1 100 ? -0.267 -5.532 9.148 1.00 94.88 100 VAL A O 1
ATOM 758 N N . ILE A 1 101 ? -2.485 -5.370 9.473 1.00 91.38 101 ILE A N 1
ATOM 759 C CA . ILE A 1 101 ? -2.830 -5.406 8.046 1.00 91.38 101 ILE A CA 1
ATOM 760 C C . ILE A 1 101 ? -2.242 -4.188 7.321 1.00 91.38 101 ILE A C 1
ATOM 762 O O . ILE A 1 101 ? -1.632 -4.348 6.267 1.00 91.38 101 ILE A O 1
ATOM 766 N N . GLY A 1 102 ? -2.351 -2.986 7.896 1.00 91.12 102 GLY A N 1
ATOM 767 C CA . GLY A 1 102 ? -1.753 -1.775 7.329 1.00 91.12 102 GLY A CA 1
ATOM 768 C C . GLY A 1 102 ? -0.229 -1.867 7.198 1.00 91.12 102 GLY A C 1
ATOM 769 O O . GLY A 1 102 ? 0.317 -1.571 6.136 1.00 91.12 102 GLY A O 1
ATOM 770 N N . CYS A 1 103 ? 0.458 -2.342 8.240 1.00 92.62 103 CYS A N 1
ATOM 771 C CA . CYS A 1 103 ? 1.907 -2.553 8.214 1.00 92.62 103 CYS A CA 1
ATOM 772 C C . CYS A 1 103 ? 2.330 -3.589 7.166 1.00 92.62 103 CYS A C 1
ATOM 774 O O . CYS A 1 103 ? 3.313 -3.368 6.461 1.00 92.62 103 CYS A O 1
ATOM 776 N N . ALA A 1 104 ? 1.584 -4.688 7.025 1.00 91.88 104 ALA A N 1
ATOM 777 C CA . ALA A 1 104 ? 1.859 -5.706 6.015 1.00 91.88 104 ALA A CA 1
ATOM 778 C C . ALA A 1 104 ? 1.743 -5.140 4.588 1.00 91.88 104 ALA A C 1
ATOM 780 O O . ALA A 1 104 ? 2.628 -5.364 3.761 1.00 91.88 104 ALA A O 1
ATOM 781 N N . LEU A 1 105 ? 0.696 -4.349 4.319 1.00 88.81 105 LEU A N 1
ATOM 782 C CA . LEU A 1 105 ? 0.495 -3.702 3.019 1.00 88.81 105 LEU A CA 1
ATOM 783 C C . LEU A 1 105 ? 1.586 -2.655 2.721 1.00 88.81 105 LEU A C 1
ATOM 785 O O . LEU A 1 105 ? 2.099 -2.585 1.603 1.00 88.81 105 LEU A O 1
ATOM 789 N N . MET A 1 106 ? 1.991 -1.869 3.721 1.00 88.81 106 MET A N 1
ATOM 790 C CA . MET A 1 106 ? 3.085 -0.899 3.572 1.00 88.81 106 MET A CA 1
ATOM 791 C C . MET A 1 106 ? 4.438 -1.579 3.336 1.00 88.81 106 MET A C 1
ATOM 793 O O . MET A 1 106 ? 5.207 -1.136 2.484 1.00 88.81 106 MET A O 1
ATOM 797 N N . GLY A 1 107 ? 4.720 -2.681 4.036 1.00 87.12 107 GLY A N 1
ATOM 798 C CA . GLY A 1 107 ? 5.952 -3.450 3.850 1.00 87.12 107 GLY A CA 1
ATOM 799 C C . GLY A 1 107 ? 6.080 -4.006 2.432 1.00 87.12 107 GLY A C 1
ATOM 800 O O . GLY A 1 107 ? 7.116 -3.841 1.791 1.00 87.12 107 GLY A O 1
ATOM 801 N N . LEU A 1 108 ? 5.004 -4.593 1.904 1.00 85.94 108 LEU A N 1
ATOM 802 C CA . LEU A 1 108 ? 4.991 -5.133 0.544 1.00 85.94 108 LEU A CA 1
ATOM 803 C C . LEU A 1 108 ? 5.107 -4.019 -0.513 1.00 85.94 108 LEU A C 1
ATOM 805 O O . LEU A 1 108 ? 5.847 -4.186 -1.483 1.00 85.94 108 LEU A O 1
ATOM 809 N N . ALA A 1 109 ? 4.491 -2.850 -0.294 1.00 83.56 109 ALA A N 1
ATOM 810 C CA . ALA A 1 109 ? 4.685 -1.682 -1.159 1.00 83.56 109 ALA A CA 1
ATOM 811 C C . ALA A 1 109 ? 6.155 -1.211 -1.187 1.00 83.56 109 ALA A C 1
ATOM 813 O O . ALA A 1 109 ? 6.689 -0.900 -2.252 1.00 83.56 109 ALA A O 1
ATOM 814 N N . GLY A 1 110 ? 6.834 -1.21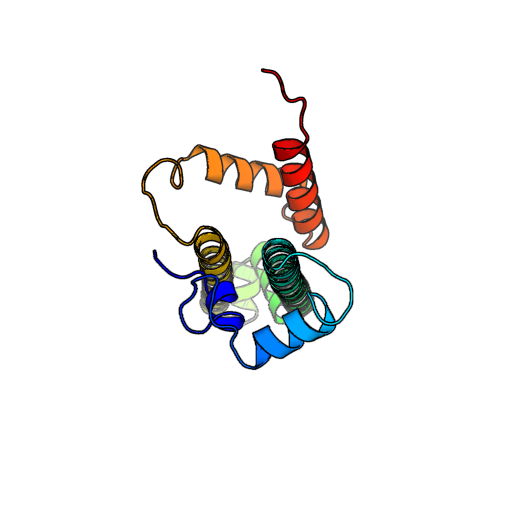9 -0.035 1.00 79.75 110 GLY A N 1
ATOM 815 C CA . GLY A 1 110 ? 8.255 -0.881 0.063 1.00 79.75 110 GLY A CA 1
ATOM 816 C C . GLY A 1 110 ? 9.160 -1.862 -0.689 1.00 79.75 110 GLY A C 1
ATOM 817 O O . GLY A 1 110 ? 10.049 -1.432 -1.422 1.00 79.75 110 GLY A O 1
ATOM 818 N N . ILE A 1 111 ? 8.911 -3.170 -0.563 1.00 80.31 111 ILE A N 1
ATOM 819 C CA . ILE A 1 111 ? 9.683 -4.207 -1.273 1.00 80.31 111 ILE A CA 1
ATOM 820 C C . ILE A 1 111 ? 9.574 -4.018 -2.790 1.00 80.31 111 ILE A C 1
ATOM 822 O O . ILE A 1 111 ? 10.584 -4.086 -3.488 1.00 80.31 111 ILE A O 1
ATOM 826 N N . LEU A 1 112 ? 8.377 -3.717 -3.302 1.00 77.69 112 LEU A N 1
ATOM 827 C CA . LEU A 1 112 ? 8.173 -3.427 -4.724 1.00 77.69 112 LEU A CA 1
ATOM 828 C C . LEU A 1 112 ? 8.956 -2.192 -5.172 1.00 77.69 112 LEU A C 1
ATOM 830 O O . LEU A 1 112 ? 9.645 -2.248 -6.192 1.00 77.69 112 LEU A O 1
ATOM 834 N N . TRP A 1 113 ? 8.892 -1.108 -4.395 1.00 74.38 113 TRP A N 1
ATOM 835 C CA . TRP A 1 113 ? 9.585 0.146 -4.692 1.00 74.38 113 TRP A CA 1
ATOM 836 C C . TRP A 1 113 ? 11.109 -0.030 -4.759 1.00 74.38 113 TRP A C 1
ATOM 838 O O . TRP A 1 113 ? 11.745 0.359 -5.740 1.00 74.38 113 TRP A O 1
ATOM 848 N N . PHE A 1 114 ? 11.708 -0.674 -3.754 1.00 71.19 114 PHE A N 1
ATOM 849 C CA . PHE A 1 114 ? 13.149 -0.945 -3.746 1.00 71.19 114 PHE A CA 1
ATOM 850 C C . PHE A 1 114 ? 13.560 -1.999 -4.777 1.00 71.19 114 PHE A C 1
ATOM 852 O O . PHE A 1 114 ? 14.650 -1.901 -5.345 1.00 71.19 114 PHE A O 1
ATOM 859 N N . GLY A 1 115 ? 12.673 -2.950 -5.080 1.00 66.50 115 GLY A N 1
ATOM 860 C CA . GLY A 1 115 ? 12.869 -3.934 -6.140 1.00 66.50 115 GLY A CA 1
ATOM 861 C C . GLY A 1 115 ? 13.081 -3.293 -7.514 1.00 66.50 115 GLY A C 1
ATOM 862 O O . GLY A 1 115 ? 13.931 -3.763 -8.265 1.00 66.50 115 GLY A O 1
ATOM 863 N N . SER A 1 116 ? 12.396 -2.182 -7.821 1.00 64.44 116 SER A N 1
ATOM 864 C CA . SER A 1 116 ? 12.614 -1.430 -9.071 1.00 64.44 116 SER A CA 1
ATOM 865 C C . SER A 1 116 ? 14.011 -0.819 -9.150 1.00 64.44 116 SER A C 1
ATOM 867 O O . SER A 1 116 ? 14.672 -0.889 -10.185 1.00 64.44 116 SER A O 1
ATOM 869 N N . GLN A 1 117 ? 14.458 -0.206 -8.051 1.00 64.81 117 GLN A N 1
ATOM 870 C CA . GLN A 1 117 ? 15.666 0.619 -8.029 1.00 64.81 117 GLN A CA 1
ATOM 871 C C . GLN A 1 117 ? 16.951 -0.222 -7.994 1.00 64.81 117 GLN A C 1
ATOM 873 O O . GLN A 1 117 ? 18.009 0.257 -8.403 1.00 64.81 117 GLN A O 1
ATOM 878 N N . GLY A 1 118 ? 16.888 -1.468 -7.501 1.00 60.00 118 GLY A N 1
ATOM 879 C CA . GLY A 1 118 ? 18.012 -2.418 -7.459 1.00 60.00 118 GLY A CA 1
ATOM 880 C C . GLY A 1 118 ? 19.203 -1.979 -6.595 1.00 60.00 118 GLY A C 1
ATOM 881 O O . GLY A 1 118 ? 20.141 -2.739 -6.405 1.00 60.00 118 GLY A O 1
ATOM 882 N N . ASN A 1 119 ? 19.188 -0.760 -6.057 1.00 61.72 119 ASN A N 1
ATOM 883 C CA . ASN A 1 119 ? 20.200 -0.203 -5.175 1.00 61.72 119 ASN A CA 1
ATOM 884 C C . ASN A 1 119 ? 19.507 0.657 -4.120 1.00 61.72 119 ASN A C 1
ATOM 886 O O . ASN A 1 119 ? 18.584 1.415 -4.422 1.00 61.72 119 ASN A O 1
ATOM 890 N N . VAL A 1 120 ? 19.980 0.552 -2.882 1.00 63.50 120 VAL A N 1
ATOM 891 C CA . VAL A 1 120 ? 19.529 1.396 -1.776 1.00 63.50 120 VAL A CA 1
ATOM 892 C C . VAL A 1 120 ? 20.634 2.402 -1.495 1.00 63.50 120 VAL A C 1
ATOM 894 O O . VAL A 1 120 ? 21.612 2.093 -0.819 1.00 63.50 120 VAL A O 1
ATOM 897 N N . SER A 1 121 ? 20.499 3.602 -2.051 1.00 65.62 121 SER A N 1
ATOM 898 C CA . SER A 1 121 ? 21.398 4.718 -1.754 1.00 65.62 121 SER A CA 1
ATOM 899 C C . SER A 1 121 ? 20.741 5.630 -0.708 1.00 65.62 121 SER A C 1
ATOM 901 O O . SER A 1 121 ? 19.596 6.036 -0.913 1.00 65.62 121 SER A O 1
ATOM 903 N N . PRO A 1 122 ? 21.426 5.979 0.402 1.00 62.78 122 PRO A N 1
ATOM 904 C CA . PRO A 1 122 ? 20.864 6.831 1.460 1.00 62.78 122 PRO A CA 1
ATOM 905 C C . PRO A 1 122 ? 20.428 8.218 0.969 1.00 62.78 122 PRO A C 1
ATOM 907 O O . PRO A 1 122 ? 19.510 8.824 1.517 1.00 62.78 122 PRO A O 1
ATOM 910 N N . THR A 1 123 ? 21.052 8.694 -0.105 1.00 67.19 123 THR A N 1
ATOM 911 C CA . THR A 1 123 ? 20.816 10.010 -0.697 1.00 67.19 123 THR A CA 1
ATOM 912 C C . THR A 1 123 ? 20.591 9.810 -2.195 1.00 67.19 123 THR A C 1
ATOM 914 O O . THR A 1 123 ? 21.451 9.185 -2.820 1.00 67.19 123 THR A O 1
ATOM 917 N N . PRO A 1 124 ? 19.477 10.274 -2.803 1.00 66.12 124 PRO A N 1
ATOM 918 C CA . PRO A 1 124 ? 18.396 11.137 -2.287 1.00 66.12 124 PRO A CA 1
ATOM 919 C C . PRO A 1 124 ? 17.123 10.394 -1.809 1.00 66.12 124 PRO A C 1
ATOM 921 O O . PRO A 1 124 ? 16.113 11.028 -1.514 1.00 66.12 124 PRO A O 1
ATOM 924 N N . GLN A 1 125 ? 17.142 9.060 -1.738 1.00 65.62 125 GLN A N 1
ATOM 925 C CA . GLN A 1 125 ? 15.944 8.211 -1.605 1.00 65.62 125 GLN A CA 1
ATOM 926 C C . GLN A 1 125 ? 15.120 8.431 -0.314 1.00 65.62 125 GLN A C 1
ATOM 928 O O . GLN A 1 125 ? 13.922 8.160 -0.308 1.00 65.62 125 GLN A O 1
ATOM 933 N N . PHE A 1 126 ? 15.731 8.927 0.769 1.00 70.62 126 PHE A N 1
ATOM 934 C CA . PHE A 1 126 ? 15.083 9.098 2.082 1.00 70.62 126 PHE A CA 1
ATOM 935 C C . PHE A 1 126 ? 14.819 10.562 2.462 1.00 70.62 126 PHE A C 1
ATOM 937 O O . PHE A 1 126 ? 14.762 10.913 3.641 1.00 70.62 126 PHE A O 1
ATOM 944 N N . MET A 1 127 ? 14.660 11.446 1.477 1.00 81.06 127 MET A N 1
ATOM 945 C CA . MET A 1 127 ? 14.297 12.834 1.753 1.00 81.06 127 MET A CA 1
ATOM 946 C C . MET A 1 127 ? 12.857 12.948 2.289 1.00 81.06 127 MET A C 1
ATOM 948 O O . MET A 1 127 ? 11.945 12.355 1.705 1.00 81.06 127 MET A O 1
ATOM 952 N N . PRO A 1 128 ? 12.605 13.788 3.317 1.00 82.56 128 PRO A N 1
ATOM 953 C CA . PRO A 1 128 ? 11.252 14.062 3.816 1.00 82.56 128 PRO A CA 1
ATOM 954 C C . PRO A 1 128 ? 10.289 14.569 2.734 1.00 82.56 128 PRO A C 1
ATOM 956 O O . PRO A 1 128 ? 9.082 14.396 2.838 1.00 82.56 128 PRO A O 1
ATOM 959 N N . LEU A 1 129 ? 10.814 15.161 1.660 1.00 84.56 129 LEU A N 1
ATOM 960 C CA . LEU A 1 129 ? 10.040 15.594 0.497 1.00 84.56 129 LEU A CA 1
ATOM 961 C C . LEU A 1 129 ? 9.153 14.472 -0.079 1.00 84.56 129 LEU A C 1
ATOM 963 O O . LEU A 1 129 ? 8.004 14.718 -0.436 1.00 84.56 129 LEU A O 1
ATOM 967 N N . LEU A 1 130 ? 9.655 13.232 -0.122 1.00 82.50 130 LEU A N 1
ATOM 968 C CA . LEU A 1 130 ? 8.917 12.098 -0.678 1.00 82.50 130 LEU A CA 1
ATOM 969 C C . LEU A 1 130 ? 7.684 11.745 0.166 1.00 82.50 130 LEU A C 1
ATOM 971 O O . LEU A 1 130 ? 6.636 11.413 -0.383 1.00 82.50 130 LEU A O 1
ATOM 975 N N . THR A 1 131 ? 7.767 11.849 1.494 1.00 85.31 131 THR A N 1
ATOM 976 C CA . THR A 1 131 ? 6.609 11.578 2.359 1.00 85.31 131 THR A CA 1
ATOM 977 C C . THR A 1 131 ? 5.554 12.675 2.228 1.00 85.31 131 THR A C 1
ATOM 979 O O . THR A 1 131 ? 4.363 12.365 2.206 1.00 85.31 131 THR A O 1
ATOM 982 N N . PHE A 1 132 ? 5.964 13.935 2.032 1.00 88.12 132 PHE A N 1
ATOM 983 C CA . PHE A 1 132 ? 5.039 15.024 1.700 1.00 88.12 132 PHE A CA 1
ATOM 984 C C . PHE A 1 132 ? 4.291 14.767 0.391 1.00 88.12 132 PHE A C 1
ATOM 986 O O . PHE A 1 132 ? 3.080 14.967 0.339 1.00 88.12 132 PHE A O 1
ATOM 993 N N . TYR A 1 133 ? 4.971 14.271 -0.642 1.00 86.62 133 TYR A N 1
ATOM 994 C CA . TYR A 1 133 ? 4.335 13.892 -1.904 1.00 86.62 133 TYR A CA 1
ATOM 995 C C . TYR A 1 133 ? 3.265 12.813 -1.728 1.00 86.62 133 TYR A C 1
ATOM 997 O O . TYR A 1 133 ? 2.156 12.960 -2.241 1.00 86.62 133 TYR A O 1
ATOM 1005 N N . VAL A 1 134 ? 3.552 11.776 -0.939 1.00 86.06 134 VAL A N 1
ATOM 1006 C CA . VAL A 1 134 ? 2.566 10.731 -0.624 1.00 86.06 134 VAL A CA 1
ATOM 1007 C C . VAL A 1 134 ? 1.366 11.313 0.128 1.00 86.06 134 VAL A C 1
ATOM 1009 O O . VAL A 1 134 ? 0.225 10.993 -0.201 1.00 86.06 134 VAL A O 1
ATOM 1012 N N . PHE A 1 135 ? 1.584 12.212 1.094 1.00 87.62 135 PHE A N 1
ATOM 1013 C CA . PHE A 1 135 ? 0.477 12.872 1.789 1.00 87.62 135 PHE A CA 1
ATOM 1014 C C . PHE A 1 135 ? -0.373 13.738 0.857 1.00 87.62 135 PHE A C 1
ATOM 1016 O O . PHE A 1 135 ? -1.597 13.659 0.922 1.00 87.62 135 PHE A O 1
ATOM 1023 N N . ILE A 1 136 ? 0.243 14.518 -0.036 1.00 89.00 136 ILE A N 1
ATOM 1024 C CA . ILE A 1 136 ? -0.483 15.347 -1.009 1.00 89.00 136 ILE A CA 1
ATOM 1025 C C . ILE A 1 136 ? -1.326 14.463 -1.932 1.00 89.00 136 ILE A C 1
ATOM 1027 O O . ILE A 1 136 ? -2.509 14.738 -2.124 1.00 89.00 136 ILE A O 1
ATOM 1031 N N . ALA A 1 137 ? -0.755 13.370 -2.440 1.00 87.69 137 ALA A N 1
ATOM 1032 C CA . ALA A 1 137 ? -1.465 12.407 -3.273 1.00 87.69 137 ALA A CA 1
ATOM 1033 C C . ALA A 1 137 ? -2.722 11.841 -2.582 1.00 87.69 137 ALA A C 1
ATOM 1035 O O . ALA A 1 137 ? -3.795 11.780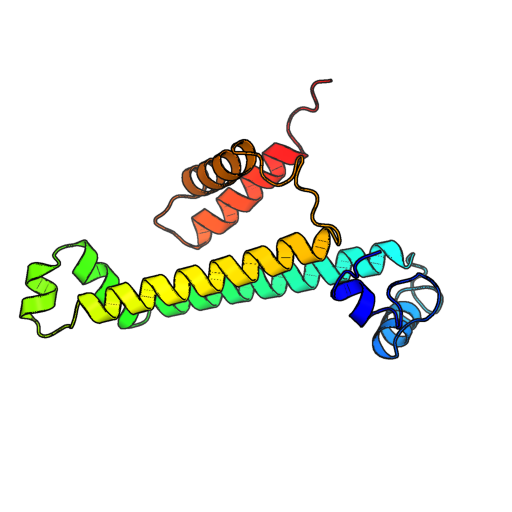 -3.185 1.00 87.69 137 ALA A O 1
ATOM 1036 N N . VAL A 1 138 ? -2.615 11.483 -1.297 1.00 86.56 138 VAL A N 1
ATOM 1037 C CA . VAL A 1 138 ? -3.743 10.968 -0.500 1.00 86.56 138 VAL A CA 1
ATOM 1038 C C . VAL A 1 138 ? -4.775 12.056 -0.196 1.00 86.56 138 VAL A C 1
ATOM 1040 O O . VAL A 1 138 ? -5.973 11.783 -0.239 1.00 86.56 138 VAL A O 1
ATOM 1043 N N . ILE A 1 139 ? -4.346 13.290 0.084 1.00 88.38 139 ILE A N 1
ATOM 1044 C CA . ILE A 1 139 ? -5.256 14.421 0.325 1.00 88.38 139 ILE A CA 1
ATOM 1045 C C . ILE A 1 139 ? -6.075 14.726 -0.934 1.00 88.38 139 ILE A C 1
ATOM 1047 O O . ILE A 1 139 ? -7.288 14.897 -0.833 1.00 88.38 139 ILE A O 1
ATOM 1051 N N . ILE A 1 140 ? -5.437 14.736 -2.110 1.00 87.06 140 ILE A N 1
ATOM 1052 C CA . ILE A 1 140 ? -6.112 14.933 -3.402 1.00 87.06 140 ILE A CA 1
ATOM 1053 C C . ILE A 1 140 ? -7.103 13.796 -3.676 1.00 87.06 140 ILE A C 1
ATOM 1055 O O . ILE A 1 140 ? -8.217 14.045 -4.127 1.00 87.06 140 ILE A O 1
ATOM 1059 N N . GLY A 1 141 ? -6.712 12.550 -3.393 1.00 84.06 141 GLY A N 1
ATOM 1060 C CA . GLY A 1 141 ? -7.567 11.382 -3.604 1.00 84.06 141 GLY A CA 1
ATOM 1061 C C . GLY A 1 141 ? -8.726 11.244 -2.613 1.00 84.06 141 GLY A C 1
ATOM 1062 O O . GLY A 1 141 ? -9.747 10.639 -2.932 1.00 84.06 141 GLY A O 1
ATOM 1063 N N . GLY A 1 142 ? -8.596 11.816 -1.417 1.00 83.50 142 GLY A N 1
ATOM 1064 C CA . GLY A 1 142 ? -9.570 11.705 -0.336 1.00 83.50 142 GLY A CA 1
ATOM 1065 C C . GLY A 1 142 ? -9.405 10.422 0.490 1.00 83.50 142 GLY A C 1
ATOM 1066 O O . GLY A 1 142 ? -9.398 9.305 -0.024 1.00 83.50 142 GLY A O 1
ATOM 1067 N N . SER A 1 143 ? -9.345 10.576 1.816 1.00 72.44 143 SER A N 1
ATOM 1068 C CA . SER A 1 143 ? -9.101 9.486 2.779 1.00 72.44 143 SER A CA 1
ATOM 1069 C C . SER A 1 143 ? -10.299 8.557 3.028 1.00 72.44 143 SER A C 1
ATOM 1071 O O . SER A 1 143 ? -10.176 7.569 3.750 1.00 72.44 143 SER A O 1
ATOM 1073 N N . GLY A 1 144 ? -11.471 8.876 2.468 1.00 70.31 144 GLY A N 1
ATOM 1074 C CA . GLY A 1 144 ? -12.724 8.148 2.699 1.00 70.31 144 GLY A CA 1
ATOM 1075 C C . GLY A 1 144 ? -13.109 7.135 1.617 1.00 70.31 144 GLY A C 1
ATOM 1076 O O . GLY A 1 144 ? -14.085 6.414 1.807 1.00 70.31 144 GLY A O 1
ATOM 1077 N N . SER A 1 145 ? -12.387 7.082 0.491 1.00 78.38 145 SER A N 1
ATOM 1078 C CA . SER A 1 145 ? -12.702 6.209 -0.646 1.00 78.38 145 SER A CA 1
ATOM 1079 C C . SER A 1 145 ? -11.443 5.551 -1.205 1.00 78.38 145 SER A C 1
ATOM 1081 O O . SER A 1 145 ? -10.503 6.240 -1.606 1.00 78.38 145 SER A O 1
ATOM 1083 N N . ASN A 1 146 ? -11.452 4.215 -1.294 1.00 81.44 146 ASN A N 1
ATOM 1084 C CA . ASN A 1 146 ? -10.356 3.444 -1.890 1.00 81.44 146 ASN A CA 1
ATOM 1085 C C . ASN A 1 146 ? -10.122 3.858 -3.351 1.00 81.44 146 ASN A C 1
ATOM 1087 O O . ASN A 1 146 ? -8.981 4.025 -3.773 1.00 81.44 146 ASN A O 1
ATOM 1091 N N . THR A 1 147 ? -11.199 4.083 -4.112 1.00 82.56 147 THR A N 1
ATOM 1092 C CA . THR A 1 147 ? -11.125 4.508 -5.520 1.00 82.56 147 THR A CA 1
ATOM 1093 C C . THR A 1 147 ? -10.533 5.908 -5.644 1.00 82.56 147 THR A C 1
ATOM 1095 O O . THR A 1 147 ? -9.698 6.153 -6.512 1.00 82.56 147 THR A O 1
ATOM 1098 N N . GLY A 1 148 ? -10.912 6.811 -4.735 1.00 81.81 148 GLY A N 1
ATOM 1099 C CA . GLY A 1 148 ? -10.368 8.164 -4.679 1.00 81.81 148 GLY A CA 1
ATOM 1100 C C . GLY A 1 148 ? -8.865 8.169 -4.402 1.00 81.81 148 GLY A C 1
ATOM 1101 O O . GLY A 1 148 ? -8.116 8.837 -5.106 1.00 81.81 148 GLY A O 1
ATOM 1102 N N . SER A 1 149 ? -8.400 7.343 -3.460 1.00 83.9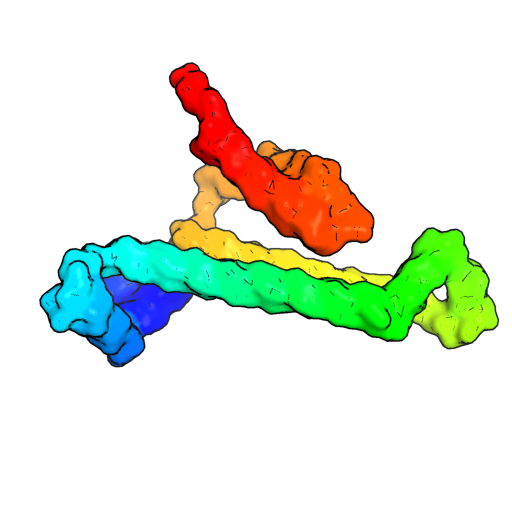4 149 SER A N 1
ATOM 1103 C CA . SER A 1 149 ? -6.972 7.223 -3.135 1.00 83.94 149 SER A CA 1
ATOM 1104 C C . SER A 1 149 ? -6.127 6.719 -4.315 1.00 83.94 149 SER A C 1
ATOM 1106 O O . SER A 1 149 ? -5.041 7.246 -4.554 1.00 83.94 149 SER A O 1
ATOM 1108 N N . VAL A 1 150 ? -6.625 5.745 -5.091 1.00 85.00 150 VAL A N 1
ATOM 1109 C CA . VAL A 1 150 ? -5.925 5.241 -6.290 1.00 85.00 150 VAL A CA 1
ATOM 1110 C C . VAL A 1 150 ? -5.847 6.316 -7.374 1.00 85.00 150 VAL A C 1
ATOM 1112 O O . VAL A 1 150 ? -4.771 6.566 -7.917 1.00 85.00 150 VAL A O 1
ATOM 1115 N N . ILE A 1 151 ? -6.966 6.987 -7.665 1.00 85.75 151 ILE A N 1
ATOM 1116 C CA . ILE A 1 151 ? -7.015 8.042 -8.685 1.00 85.75 151 ILE A CA 1
ATOM 1117 C C . ILE A 1 151 ? -6.159 9.241 -8.262 1.00 85.75 151 ILE A C 1
ATOM 1119 O O . ILE A 1 151 ? -5.391 9.747 -9.071 1.00 85.75 151 ILE A O 1
ATOM 1123 N N . GLY A 1 152 ? -6.231 9.667 -6.998 1.00 84.69 152 GLY A N 1
ATOM 1124 C CA . GLY A 1 152 ? -5.425 10.769 -6.466 1.00 84.69 152 GLY A CA 1
ATOM 1125 C C . GLY A 1 152 ? -3.926 10.494 -6.541 1.00 84.69 152 GLY A C 1
ATOM 1126 O O . GLY A 1 152 ? -3.166 11.371 -6.944 1.00 84.69 152 GLY A O 1
ATOM 1127 N N . GLY A 1 153 ? -3.509 9.257 -6.252 1.00 85.06 153 GLY A N 1
ATOM 1128 C CA . GLY A 1 153 ? -2.134 8.801 -6.456 1.00 85.06 153 GLY A CA 1
ATOM 1129 C C . GLY A 1 153 ? -1.691 8.874 -7.914 1.00 85.06 153 GLY A C 1
ATOM 1130 O O . GLY A 1 153 ? -0.624 9.411 -8.206 1.00 85.06 153 GLY A O 1
ATOM 1131 N N . LEU A 1 154 ? -2.526 8.383 -8.830 1.00 85.81 154 LEU A N 1
ATOM 1132 C CA . LEU A 1 154 ? -2.229 8.368 -10.262 1.00 85.81 154 LEU A CA 1
ATOM 1133 C C . LEU A 1 154 ? -2.161 9.789 -10.839 1.00 85.81 154 LEU A C 1
ATOM 1135 O O . LEU A 1 154 ? -1.220 10.113 -11.557 1.00 85.81 154 LEU A O 1
ATOM 1139 N N . VAL A 1 155 ? -3.103 10.657 -10.467 1.00 86.81 155 VAL A N 1
ATOM 1140 C CA . VAL A 1 155 ? -3.130 12.068 -10.877 1.00 86.81 155 VAL A CA 1
ATOM 1141 C C . VAL A 1 155 ? -1.941 12.828 -10.304 1.00 86.81 155 VAL A C 1
ATOM 1143 O O . VAL A 1 155 ? -1.311 13.588 -11.030 1.00 86.81 155 VAL A O 1
ATOM 1146 N N . PHE A 1 156 ? -1.603 12.624 -9.029 1.00 87.25 156 PHE A N 1
ATOM 1147 C CA . PHE A 1 156 ? -0.438 13.267 -8.429 1.00 87.25 156 PHE A CA 1
ATOM 1148 C C . PHE A 1 156 ? 0.861 12.807 -9.098 1.00 87.25 156 PHE A C 1
ATOM 1150 O O . PHE A 1 156 ? 1.708 13.639 -9.407 1.00 87.25 156 PHE A O 1
ATOM 1157 N N . ALA A 1 157 ? 1.005 11.508 -9.374 1.00 82.38 157 ALA A N 1
ATOM 1158 C CA . ALA A 1 157 ? 2.155 10.989 -10.105 1.00 82.38 157 ALA A CA 1
ATOM 1159 C C . ALA A 1 157 ? 2.234 11.590 -11.517 1.00 82.38 157 ALA A C 1
ATOM 1161 O O . ALA A 1 157 ? 3.279 12.117 -11.890 1.00 82.38 157 ALA A O 1
ATOM 1162 N N . ALA A 1 158 ? 1.130 11.594 -12.269 1.00 83.00 158 ALA A N 1
ATOM 1163 C CA . ALA A 1 158 ? 1.073 12.217 -13.589 1.00 83.00 158 ALA A CA 1
ATOM 1164 C C . ALA A 1 158 ? 1.436 13.708 -13.516 1.00 83.00 158 ALA A C 1
ATOM 1166 O O . ALA A 1 158 ? 2.308 14.164 -14.241 1.00 83.00 158 ALA A O 1
ATOM 1167 N N . ALA A 1 159 ? 0.876 14.461 -12.570 1.00 83.62 159 ALA A N 1
ATOM 1168 C CA . ALA A 1 159 ? 1.193 15.875 -12.383 1.00 83.62 159 ALA A CA 1
ATOM 1169 C C . ALA A 1 159 ? 2.653 16.121 -11.965 1.00 83.62 159 ALA A C 1
ATOM 1171 O O . ALA A 1 159 ? 3.240 17.124 -12.362 1.00 83.62 159 ALA A O 1
ATOM 1172 N N . LEU A 1 160 ? 3.254 15.224 -11.179 1.00 81.38 160 LEU A N 1
ATOM 1173 C CA . LEU A 1 160 ? 4.648 15.333 -10.754 1.00 81.38 160 LEU A CA 1
ATOM 1174 C C . LEU A 1 160 ? 5.624 15.038 -11.906 1.00 81.38 160 LEU A C 1
ATOM 1176 O O . LEU A 1 160 ? 6.627 15.734 -12.040 1.00 81.38 160 LEU A O 1
ATOM 1180 N N . PHE A 1 161 ? 5.341 14.030 -12.738 1.00 71.62 161 PHE A N 1
ATOM 1181 C CA . PHE A 1 161 ? 6.224 13.607 -13.836 1.00 71.62 161 PHE A CA 1
ATOM 1182 C C . PHE A 1 161 ? 5.960 14.338 -15.170 1.00 71.62 161 PHE A C 1
ATOM 1184 O O . PHE A 1 161 ? 6.877 14.507 -15.981 1.00 71.62 161 PHE A O 1
ATOM 1191 N N . GLU A 1 162 ? 4.727 14.789 -15.402 1.00 71.06 162 GLU A N 1
ATOM 1192 C CA . GLU A 1 162 ? 4.270 15.486 -16.617 1.00 71.06 162 GLU A CA 1
ATOM 1193 C C . GLU A 1 162 ? 3.974 16.974 -16.381 1.00 71.06 162 GLU A C 1
ATOM 1195 O O . GLU A 1 162 ? 3.656 17.698 -17.327 1.00 71.06 162 GLU A O 1
ATOM 1200 N N . GLY A 1 163 ? 4.102 17.457 -15.140 1.00 69.38 163 GLY A N 1
ATOM 1201 C CA . GLY A 1 163 ? 3.972 18.874 -14.808 1.00 69.38 163 GLY A CA 1
ATOM 1202 C C . GLY A 1 163 ? 4.930 19.747 -15.628 1.00 69.38 163 GLY A C 1
ATOM 1203 O O . GLY A 1 163 ? 5.929 19.234 -16.144 1.00 69.38 163 GLY A O 1
ATOM 1204 N N . PRO A 1 164 ? 4.649 21.062 -15.778 1.00 62.47 164 PRO A N 1
ATOM 1205 C CA . PRO A 1 164 ? 5.438 21.949 -16.623 1.00 62.47 164 PRO A CA 1
ATOM 1206 C C . PRO A 1 164 ? 6.912 21.814 -16.258 1.00 62.47 164 PRO A C 1
ATOM 1208 O O . PRO A 1 164 ? 7.327 22.265 -15.191 1.00 62.47 164 PRO A O 1
ATOM 1211 N N . ARG A 1 165 ? 7.679 21.165 -17.141 1.00 58.19 165 ARG A N 1
ATOM 1212 C CA . ARG A 1 165 ? 9.127 20.984 -17.034 1.00 58.19 165 ARG A CA 1
ATOM 1213 C C . ARG A 1 165 ? 9.761 22.364 -17.149 1.00 58.19 165 ARG A C 1
ATOM 1215 O O . ARG A 1 165 ? 10.174 22.781 -18.227 1.00 58.19 165 ARG A O 1
ATOM 1222 N N . ARG A 1 166 ? 9.714 23.139 -16.071 1.00 49.72 166 ARG A N 1
ATOM 1223 C CA . ARG A 1 166 ? 10.402 24.418 -15.986 1.00 49.72 166 ARG A CA 1
ATOM 1224 C C . ARG A 1 166 ? 11.823 24.092 -15.556 1.00 49.72 166 ARG A C 1
ATOM 1226 O O . ARG A 1 166 ? 12.041 23.675 -14.424 1.00 49.72 166 ARG A O 1
ATOM 1233 N N . VAL A 1 167 ? 12.672 24.156 -16.584 1.00 42.78 167 VAL A N 1
ATOM 1234 C CA . VAL A 1 167 ? 14.133 24.321 -16.616 1.00 42.78 167 VAL A CA 1
ATOM 1235 C C . VAL A 1 167 ? 14.753 24.684 -15.275 1.00 42.78 167 VAL A C 1
ATOM 1237 O O . VAL A 1 167 ? 14.288 25.683 -14.682 1.00 42.78 167 VAL A O 1
#

Foldseek 3Di:
DQAQPLCVQQAVVSDPDHGDPNNCVQCCPCDDVHVNDDPVVSSVVVLVVVVVVLLVVVLVVVVCCCPDPLVVLVVVCVVPVVVSVVVVDPPVVSVVVVVVVVVVSVVVVVSSVCSVVSDDDVPPVPDVVVVVLLVQLDVQLDPPDSRSSVVSVVVSVCCVVVPPPDD

Organism: NCBI:txid1526114

Radius of gyration: 21.04 Å; Cα contacts (8 Å, |Δi|>4): 123; chains: 1; bounding box: 47×45×58 Å

Sequence (167 aa):
MPANPVRELFLVDGQAGTPTPFGDLVFGVFGDGGLGIAHPILIGWGYIAVLAVVLVGYYLLLERLGHSPFGRVLKAIREDETVADSLGKNVNLVKIKVFVIGCALMGLAGILWFGSQGNVSPTPQFMPLLTFYVFIAVIIGGSGSNTGSVIGGLVFAAALFEGPRRV

Secondary structure (DSSP, 8-state):
-PPPHHHHHHBTTSSTT-B-HHHHHHHHHHSTTTT---HHHHHHHHHHHHHHHHHHHHHHHHHHHHHSHHHHHHHHHHH-HHHHHHTT--HHHHHHHHHHHHHHHHHHHHHHHHHHHSS--HHHHT-HHHHHHHHHHHHHH-TT-HHHHHHHHHHHHHHHHHS----

Mean predicted aligned error: 11.15 Å

Solvent-accessible surface area (backbone atoms only — not comparable to full-atom values): 9302 Å² total; per-residue (Å²): 126,62,68,28,66,68,41,48,57,32,10,74,77,53,49,98,84,43,61,22,81,62,21,45,52,50,41,36,56,44,9,87,70,54,71,63,44,59,69,73,56,56,54,52,54,52,51,52,51,53,53,50,53,50,50,52,51,51,51,53,50,50,51,52,43,51,74,31,76,67,27,52,50,52,52,43,42,70,76,38,52,68,62,36,42,74,73,72,42,66,59,68,62,52,54,51,50,53,48,53,53,52,51,53,56,53,51,54,52,48,52,54,56,49,34,73,63,28,62,90,55,82,73,75,78,72,46,72,66,58,58,52,52,54,51,51,16,38,61,72,15,34,94,89,39,74,68,33,31,54,52,17,40,52,51,41,50,46,49,71,76,68,39,86,84,74,127

InterPro domains:
  IPR001851 ABC transporter, permease [PF02653] (43-158)
  IPR043428 High-affinity branched-chain amino acid transport system permease protein LivM-like [PTHR30482] (45-158)
  IPR043428 High-affinity branched-chain amino acid transport system permease protein LivM-like [cd06581] (31-156)